Protein AF-A0AAJ5S7K5-F1 (afdb_monomer_lite)

Secondary structure (DSSP, 8-state):
---PPPTTTT-S---HHHHHHHHHHHHHHHHHHHHHHHHHHHHTT-TTHHHHHHHHHHHHHHHHHHHHHHHHHH--HHHHHHHHHHHT----HHHHHHHHH--

Structure (mmCIF, N/CA/C/O backbone):
data_AF-A0AAJ5S7K5-F1
#
_entry.id   AF-A0AAJ5S7K5-F1
#
loop_
_atom_site.group_PDB
_atom_site.id
_atom_site.type_symbol
_atom_site.label_atom_id
_atom_site.label_alt_id
_atom_site.label_comp_id
_atom_site.label_asym_id
_atom_site.label_entity_id
_atom_site.label_seq_id
_atom_site.pdbx_PDB_ins_code
_atom_site.Cartn_x
_atom_site.Cartn_y
_atom_site.Cartn_z
_atom_site.occupancy
_atom_site.B_iso_or_equiv
_atom_site.auth_seq_id
_atom_site.auth_comp_id
_atom_site.auth_asym_id
_atom_site.auth_atom_id
_atom_site.pdbx_PDB_model_num
ATOM 1 N N . MET A 1 1 ? 7.238 26.285 -5.645 1.00 32.16 1 MET A N 1
ATOM 2 C CA . MET A 1 1 ? 6.708 24.925 -5.886 1.00 32.16 1 MET A CA 1
ATOM 3 C C . MET A 1 1 ? 7.884 23.955 -5.876 1.00 32.16 1 MET A C 1
ATOM 5 O O . MET A 1 1 ? 8.532 23.798 -6.901 1.00 32.16 1 MET A O 1
ATOM 9 N N . ASN A 1 2 ? 8.212 23.370 -4.720 1.00 30.58 2 ASN A N 1
ATOM 10 C CA . ASN A 1 2 ? 9.253 22.343 -4.634 1.00 30.58 2 ASN A CA 1
ATOM 11 C C . ASN A 1 2 ? 8.645 21.010 -5.074 1.00 30.58 2 ASN A C 1
ATOM 13 O O . ASN A 1 2 ? 7.974 20.350 -4.288 1.00 30.58 2 ASN A O 1
ATOM 17 N N . LYS A 1 3 ? 8.847 20.635 -6.341 1.00 37.97 3 LYS A N 1
ATOM 18 C CA . LYS A 1 3 ? 8.697 19.239 -6.752 1.00 37.97 3 LYS A CA 1
ATOM 19 C C . LYS A 1 3 ? 9.847 18.474 -6.108 1.00 37.97 3 LYS A C 1
ATOM 21 O O . LYS A 1 3 ? 11.000 18.699 -6.470 1.00 37.97 3 LYS A O 1
ATOM 26 N N . THR A 1 4 ? 9.538 17.631 -5.128 1.00 45.19 4 THR A N 1
ATOM 27 C CA . THR A 1 4 ? 10.477 16.629 -4.621 1.00 45.19 4 THR A CA 1
ATOM 28 C C . THR A 1 4 ? 11.025 15.871 -5.833 1.00 45.19 4 THR A C 1
ATOM 30 O O . THR A 1 4 ? 10.222 15.427 -6.658 1.00 45.19 4 THR A O 1
ATOM 33 N N . PRO A 1 5 ? 12.352 15.795 -6.027 1.00 46.31 5 PRO A N 1
ATOM 34 C CA . PRO A 1 5 ? 12.905 15.065 -7.156 1.00 46.31 5 PRO A CA 1
ATOM 35 C C . PRO A 1 5 ? 12.413 13.620 -7.077 1.00 46.31 5 PRO A C 1
ATOM 37 O O . PRO A 1 5 ? 12.530 12.992 -6.024 1.00 46.31 5 PRO A O 1
ATOM 40 N N . ALA A 1 6 ? 11.828 13.126 -8.172 1.00 51.88 6 ALA A N 1
ATOM 41 C CA . ALA A 1 6 ? 11.410 11.736 -8.279 1.00 51.88 6 ALA A CA 1
ATOM 42 C C . ALA A 1 6 ? 12.601 10.851 -7.897 1.00 51.88 6 ALA A C 1
ATOM 44 O O . ALA A 1 6 ? 13.699 11.004 -8.443 1.00 51.88 6 ALA A O 1
ATOM 45 N N . ILE A 1 7 ? 12.400 9.955 -6.931 1.00 55.00 7 ILE A N 1
ATOM 46 C CA . ILE A 1 7 ? 13.475 9.1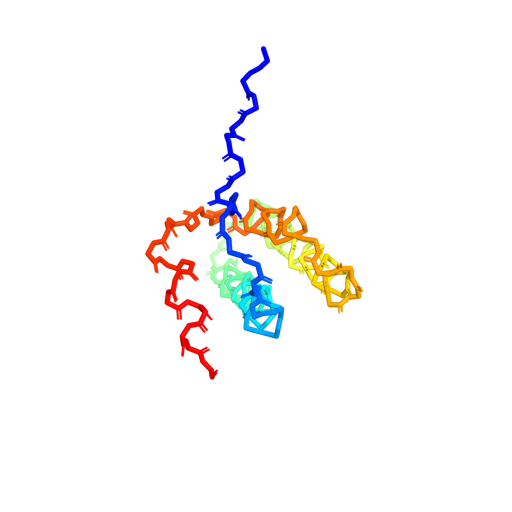51 -6.330 1.00 55.00 7 ILE A CA 1
ATOM 47 C C . ILE A 1 7 ? 14.140 8.238 -7.390 1.00 55.00 7 ILE A C 1
ATOM 49 O O . ILE A 1 7 ? 15.289 7.828 -7.231 1.00 55.00 7 ILE A O 1
ATOM 53 N N . ASN A 1 8 ? 13.462 8.022 -8.523 1.00 51.28 8 ASN A N 1
ATOM 54 C CA . ASN A 1 8 ? 13.732 6.984 -9.518 1.00 51.28 8 ASN A CA 1
ATOM 55 C C . ASN A 1 8 ? 14.397 7.447 -10.830 1.00 51.28 8 ASN A C 1
ATOM 57 O O . ASN A 1 8 ? 14.332 6.734 -11.825 1.00 51.28 8 ASN A O 1
ATOM 61 N N . ALA A 1 9 ? 15.059 8.605 -10.870 1.00 46.44 9 ALA A N 1
ATOM 62 C CA . ALA A 1 9 ? 15.520 9.227 -12.121 1.00 46.44 9 ALA A CA 1
ATOM 63 C C . ALA A 1 9 ? 16.598 8.475 -12.957 1.00 46.44 9 ALA A C 1
ATOM 65 O O . ALA A 1 9 ? 17.064 9.042 -13.942 1.00 46.44 9 ALA A O 1
ATOM 66 N N . THR A 1 10 ? 17.029 7.248 -12.620 1.00 46.91 10 THR A N 1
ATOM 67 C CA . THR A 1 10 ? 18.237 6.651 -13.241 1.00 46.91 10 THR A CA 1
ATOM 68 C C . THR A 1 10 ? 18.272 5.133 -13.493 1.00 46.91 10 THR A C 1
ATOM 70 O O . THR A 1 10 ? 19.329 4.651 -13.891 1.00 46.91 10 THR A O 1
ATOM 73 N N . SER A 1 11 ? 17.187 4.357 -13.355 1.00 44.34 11 SER A N 1
ATOM 74 C CA . SER A 1 11 ? 17.221 2.918 -13.711 1.00 44.34 11 SER A CA 1
ATOM 75 C C . SER A 1 11 ? 16.284 2.595 -14.872 1.00 44.34 11 SER A C 1
ATOM 77 O O . SER A 1 11 ? 15.071 2.637 -14.732 1.00 44.34 11 SER A O 1
ATOM 79 N N . THR A 1 12 ? 16.839 2.247 -16.033 1.00 51.03 12 THR A N 1
ATOM 80 C CA . THR A 1 12 ? 16.089 1.886 -17.250 1.00 51.03 12 THR A CA 1
ATOM 81 C C . THR A 1 12 ? 15.414 0.510 -17.189 1.00 51.03 12 THR A C 1
ATOM 83 O O . THR A 1 12 ? 14.751 0.128 -18.148 1.00 51.03 12 THR A O 1
ATOM 86 N N . THR A 1 13 ? 15.535 -0.231 -16.078 1.00 55.22 13 THR A N 1
ATOM 87 C CA . THR A 1 13 ? 14.842 -1.517 -15.885 1.00 55.22 13 THR A CA 1
ATOM 88 C C . THR A 1 13 ? 14.245 -1.577 -14.480 1.00 55.22 13 THR A C 1
ATOM 90 O O . THR A 1 13 ? 14.857 -2.078 -13.539 1.00 55.22 13 THR A O 1
ATOM 93 N N . HIS A 1 14 ? 13.050 -1.018 -14.308 1.00 65.06 14 HIS A N 1
ATOM 94 C CA . HIS A 1 14 ? 12.285 -1.210 -13.080 1.00 65.06 14 HIS A CA 1
ATOM 95 C C . HIS A 1 14 ? 11.708 -2.629 -13.085 1.00 65.06 14 HIS A C 1
ATOM 97 O O . HIS A 1 14 ? 11.023 -3.013 -14.034 1.00 65.06 14 HIS A O 1
ATOM 103 N N . ASN A 1 15 ? 11.973 -3.418 -12.040 1.00 79.62 15 ASN A N 1
ATOM 104 C CA . ASN A 1 15 ? 11.300 -4.700 -11.844 1.00 79.62 15 ASN A CA 1
ATOM 105 C C . ASN A 1 15 ? 9.842 -4.420 -11.446 1.00 79.62 15 ASN A C 1
ATOM 107 O O . ASN A 1 15 ? 9.499 -4.375 -10.266 1.00 79.62 15 ASN A O 1
ATOM 111 N N . VAL A 1 16 ? 8.996 -4.155 -12.448 1.00 83.94 16 VAL A N 1
ATOM 112 C CA . VAL A 1 16 ? 7.572 -3.824 -12.271 1.00 83.94 16 VAL A CA 1
ATOM 113 C C . VAL A 1 16 ? 6.872 -4.898 -11.438 1.00 83.94 16 VAL A C 1
ATOM 115 O O . VAL A 1 16 ? 6.028 -4.571 -10.612 1.00 83.94 16 VAL A O 1
ATOM 118 N N . ALA A 1 17 ? 7.259 -6.167 -11.587 1.00 85.44 17 ALA A N 1
ATOM 119 C CA . ALA A 1 17 ? 6.704 -7.253 -10.789 1.00 85.44 17 ALA A CA 1
ATOM 120 C C . ALA A 1 17 ? 7.052 -7.114 -9.296 1.00 85.44 17 ALA A C 1
ATOM 122 O O . ALA A 1 17 ? 6.152 -7.212 -8.465 1.00 85.44 17 ALA A O 1
ATOM 123 N N . ALA A 1 18 ? 8.312 -6.828 -8.955 1.00 85.94 18 ALA A N 1
ATOM 124 C CA . ALA A 1 18 ? 8.735 -6.654 -7.563 1.00 85.94 18 ALA A CA 1
ATOM 125 C C . ALA A 1 18 ? 8.109 -5.412 -6.908 1.00 85.94 18 ALA A C 1
ATOM 127 O O . ALA A 1 18 ? 7.629 -5.476 -5.777 1.00 85.94 18 ALA A O 1
ATOM 128 N N . TYR A 1 19 ? 8.038 -4.288 -7.629 1.00 89.19 19 TYR A N 1
ATOM 129 C CA . TYR A 1 19 ? 7.369 -3.088 -7.121 1.00 89.19 19 TYR A CA 1
ATOM 130 C C . TYR A 1 19 ? 5.861 -3.299 -6.950 1.00 89.19 19 TYR A C 1
ATOM 132 O O . TYR A 1 19 ? 5.307 -2.891 -5.932 1.00 89.19 19 TYR A O 1
ATOM 140 N N . ALA A 1 20 ? 5.200 -3.980 -7.892 1.00 90.12 20 ALA A N 1
ATOM 141 C CA . ALA A 1 20 ? 3.780 -4.296 -7.773 1.00 90.12 20 ALA A CA 1
ATOM 142 C C . ALA A 1 20 ? 3.505 -5.232 -6.586 1.00 90.12 20 ALA A C 1
ATOM 144 O O . ALA A 1 20 ? 2.571 -4.977 -5.830 1.00 90.12 20 ALA A O 1
ATOM 145 N N . ALA A 1 21 ? 4.340 -6.259 -6.389 1.00 90.50 21 ALA A N 1
ATOM 146 C CA . ALA A 1 21 ? 4.246 -7.156 -5.238 1.00 90.50 21 ALA A CA 1
ATOM 147 C C . ALA A 1 21 ? 4.409 -6.392 -3.915 1.00 90.50 21 ALA A C 1
ATOM 149 O O . ALA A 1 21 ? 3.598 -6.549 -3.007 1.00 90.50 21 ALA A O 1
ATOM 150 N N . CYS A 1 22 ? 5.382 -5.479 -3.838 1.00 91.25 22 CYS A N 1
ATOM 151 C CA . CYS A 1 22 ? 5.548 -4.601 -2.681 1.00 91.25 22 CYS A CA 1
ATOM 152 C C . CYS A 1 22 ? 4.298 -3.737 -2.425 1.00 91.25 22 CYS A C 1
ATOM 154 O O . CYS A 1 22 ? 3.836 -3.634 -1.290 1.00 91.25 22 CYS A O 1
ATOM 156 N N 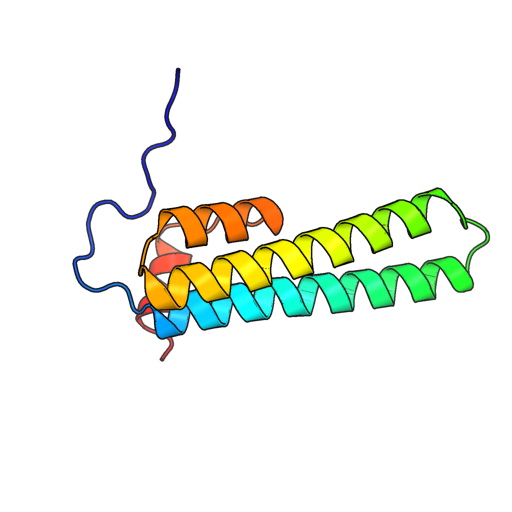. MET A 1 23 ? 3.696 -3.152 -3.466 1.00 93.00 23 MET A N 1
ATOM 157 C CA . MET A 1 23 ? 2.456 -2.379 -3.313 1.00 93.00 23 MET A CA 1
ATOM 158 C C . MET A 1 23 ? 1.281 -3.246 -2.831 1.00 93.00 23 MET A C 1
ATOM 160 O O . MET A 1 23 ? 0.472 -2.781 -2.025 1.00 93.00 23 MET A O 1
ATOM 164 N N . ASP A 1 24 ? 1.173 -4.499 -3.286 1.00 93.06 24 ASP A N 1
ATOM 165 C CA . ASP A 1 24 ? 0.166 -5.435 -2.772 1.00 93.06 24 ASP A CA 1
ATOM 166 C C . ASP A 1 24 ? 0.381 -5.725 -1.282 1.00 93.06 24 ASP A C 1
ATOM 168 O O . ASP A 1 24 ? -0.576 -5.681 -0.506 1.00 93.06 24 ASP A O 1
ATOM 172 N N . GLU A 1 25 ? 1.626 -5.975 -0.869 1.00 93.38 25 GLU A N 1
ATOM 173 C CA . GLU A 1 25 ? 1.983 -6.220 0.531 1.00 93.38 25 GLU A CA 1
ATOM 174 C C . GLU A 1 25 ? 1.634 -5.025 1.425 1.00 93.38 25 GLU A C 1
ATOM 176 O O . GLU A 1 25 ? 1.054 -5.217 2.495 1.00 93.38 25 GLU A O 1
ATOM 181 N N . LEU A 1 26 ? 1.881 -3.789 0.972 1.00 93.00 26 LEU A N 1
ATOM 182 C CA . LEU A 1 26 ? 1.468 -2.579 1.695 1.00 93.00 26 LEU A CA 1
ATOM 183 C C . LEU A 1 26 ? -0.050 -2.540 1.914 1.00 93.00 26 LEU A C 1
ATOM 185 O O . LEU A 1 26 ? -0.520 -2.213 3.007 1.00 93.00 26 LEU A O 1
ATOM 189 N N . ALA A 1 27 ? -0.835 -2.894 0.892 1.00 93.75 27 ALA A N 1
ATOM 190 C CA . ALA A 1 27 ? -2.288 -2.948 1.013 1.00 93.75 27 ALA A CA 1
ATOM 191 C C . ALA A 1 27 ? -2.754 -4.072 1.952 1.00 93.75 27 ALA A C 1
ATOM 193 O O . ALA A 1 27 ? -3.731 -3.887 2.680 1.00 93.75 27 ALA A O 1
ATOM 194 N N . VAL A 1 28 ? -2.090 -5.232 1.943 1.00 94.69 28 VAL A N 1
ATOM 195 C CA . VAL A 1 28 ? -2.385 -6.349 2.857 1.00 94.69 28 VAL A CA 1
ATOM 196 C C . VAL A 1 28 ? -2.108 -5.941 4.303 1.00 94.69 28 VAL A C 1
ATOM 198 O O . VAL A 1 28 ? -3.026 -5.974 5.121 1.00 94.69 28 VAL A O 1
ATOM 201 N N . GLN A 1 29 ? -0.899 -5.454 4.593 1.00 92.56 29 GLN A N 1
ATOM 202 C CA . GLN A 1 29 ? -0.498 -5.026 5.937 1.00 92.56 29 GLN A CA 1
ATOM 203 C C . GLN A 1 29 ? -1.416 -3.936 6.494 1.00 92.56 29 GLN A C 1
ATOM 205 O O . GLN A 1 29 ? -1.722 -3.915 7.688 1.00 92.56 29 GLN A O 1
ATOM 210 N N . MET A 1 30 ? -1.896 -3.034 5.635 1.00 92.88 30 MET A N 1
ATOM 211 C CA . MET A 1 30 ? -2.840 -2.001 6.040 1.00 92.88 30 MET A CA 1
ATOM 212 C C . MET A 1 30 ? -4.194 -2.578 6.479 1.00 92.88 30 MET A C 1
ATOM 214 O O . MET A 1 30 ? -4.730 -2.135 7.495 1.00 92.88 30 MET A O 1
ATOM 218 N N . VAL A 1 31 ? -4.735 -3.574 5.770 1.00 92.81 31 VAL A N 1
ATOM 219 C CA . VAL A 1 31 ? -5.991 -4.245 6.162 1.00 92.81 31 VAL A CA 1
ATOM 220 C C . VAL A 1 31 ? -5.800 -5.069 7.434 1.00 92.81 31 VAL A C 1
ATOM 222 O O . VAL A 1 31 ? -6.633 -5.003 8.334 1.00 92.81 31 VAL A O 1
ATOM 225 N N . GLU A 1 32 ? -4.694 -5.801 7.554 1.00 93.44 32 GLU A N 1
ATOM 226 C CA . GLU A 1 32 ? -4.376 -6.589 8.755 1.00 93.44 32 GLU A CA 1
ATOM 227 C C . GLU A 1 32 ? -4.230 -5.699 9.998 1.00 93.44 32 GLU A C 1
ATOM 229 O O . GLU A 1 32 ? -4.764 -5.998 11.072 1.00 93.44 32 GLU A O 1
ATOM 234 N N . SER A 1 33 ? -3.578 -4.545 9.836 1.00 90.00 33 SER A N 1
ATOM 235 C CA . SER A 1 33 ? -3.441 -3.547 10.900 1.00 90.00 33 SER A CA 1
ATOM 236 C C . SER A 1 33 ? -4.794 -2.937 11.280 1.00 90.00 33 SER A C 1
ATOM 238 O O . SER A 1 33 ? -5.062 -2.717 12.462 1.00 90.00 33 SER A O 1
ATOM 240 N N . ALA A 1 34 ? -5.675 -2.699 10.302 1.00 89.94 34 ALA A N 1
ATOM 241 C CA . ALA A 1 34 ? -7.039 -2.229 10.541 1.00 89.94 34 ALA A CA 1
ATOM 242 C C . ALA A 1 34 ? -7.874 -3.277 11.301 1.00 89.94 34 ALA A C 1
ATOM 244 O O . ALA A 1 34 ? -8.596 -2.929 12.236 1.00 89.94 34 ALA A O 1
ATOM 245 N N . GLY A 1 35 ? -7.728 -4.562 10.961 1.00 88.88 35 GLY A N 1
ATOM 246 C CA . GLY A 1 35 ? -8.359 -5.678 11.669 1.00 88.88 35 GLY A CA 1
ATOM 247 C C . GLY A 1 35 ? -7.920 -5.762 13.131 1.00 88.88 35 GLY A C 1
ATOM 248 O O . GLY A 1 35 ? -8.766 -5.749 14.025 1.00 88.88 35 GLY A O 1
ATOM 249 N N . THR A 1 36 ? -6.608 -5.725 13.378 1.00 89.06 36 THR A N 1
ATOM 250 C CA . THR A 1 36 ? -6.031 -5.712 14.736 1.00 89.06 36 THR A CA 1
ATOM 251 C C . THR A 1 36 ? -6.547 -4.523 15.551 1.00 89.06 36 THR A C 1
ATOM 253 O O . THR A 1 36 ? -6.959 -4.662 16.705 1.00 89.06 36 THR A O 1
ATOM 256 N N . LEU A 1 37 ? -6.582 -3.335 14.938 1.00 87.19 37 LEU A N 1
ATOM 257 C CA . LEU A 1 37 ? -7.092 -2.131 15.581 1.00 87.19 37 LEU A CA 1
ATOM 258 C C . LEU A 1 37 ? -8.587 -2.267 15.918 1.00 87.19 37 LEU A C 1
ATOM 260 O O . LEU A 1 37 ? -8.996 -1.932 17.031 1.00 87.19 37 LEU A O 1
ATOM 264 N N . ARG A 1 38 ? -9.398 -2.815 15.005 1.00 86.69 38 ARG A N 1
ATOM 265 C CA . ARG A 1 38 ? -10.824 -3.082 15.239 1.00 86.69 38 ARG A CA 1
ATOM 266 C C . ARG A 1 38 ? -11.040 -4.049 16.402 1.00 86.69 38 ARG A C 1
ATOM 268 O O . ARG A 1 38 ? -11.881 -3.783 17.255 1.00 86.69 38 ARG A O 1
ATOM 275 N N . GLU A 1 39 ? -10.280 -5.138 16.464 1.00 85.50 39 GLU A N 1
ATOM 276 C CA . GLU A 1 39 ? -10.352 -6.115 17.557 1.00 85.50 39 GLU A CA 1
ATOM 277 C C . GLU A 1 39 ? -9.999 -5.480 18.909 1.00 85.50 39 GLU A C 1
ATOM 279 O O . GLU A 1 39 ? -10.729 -5.653 19.888 1.00 85.50 39 GLU A O 1
ATOM 284 N N . SER A 1 40 ? -8.947 -4.655 18.950 1.00 79.19 40 SER A N 1
ATOM 285 C CA . SER A 1 40 ? -8.560 -3.915 20.160 1.00 79.19 40 SER A CA 1
ATOM 286 C C . SER A 1 40 ? -9.611 -2.886 20.612 1.00 79.19 40 SER A C 1
ATOM 288 O O . SER A 1 40 ? -9.762 -2.615 21.802 1.00 79.19 40 SER A O 1
ATOM 290 N N . ALA A 1 41 ? -10.389 -2.341 19.675 1.00 75.75 41 ALA A N 1
ATOM 291 C CA . ALA A 1 41 ? -11.484 -1.411 19.944 1.00 75.75 41 ALA A CA 1
ATOM 292 C C . ALA A 1 41 ? -12.794 -2.093 20.329 1.00 75.75 41 ALA A C 1
ATOM 294 O O . ALA A 1 41 ? -13.664 -1.467 20.915 1.00 75.75 41 ALA A O 1
ATOM 295 N N . MET A 1 42 ? -12.981 -3.363 19.978 1.00 70.81 42 MET A N 1
ATOM 296 C CA . MET A 1 42 ? -14.109 -4.139 20.489 1.00 70.81 42 MET A CA 1
ATOM 297 C C . MET A 1 42 ? -13.863 -4.571 21.936 1.00 70.81 42 MET A C 1
ATOM 299 O O . MET A 1 42 ? -14.816 -4.712 22.700 1.00 70.81 42 MET A O 1
ATOM 303 N N . SER A 1 43 ? -12.597 -4.739 22.331 1.00 67.50 43 SER A N 1
ATOM 304 C CA . SER A 1 43 ? -12.226 -5.038 23.717 1.00 67.50 43 SER A CA 1
ATOM 305 C C . SER A 1 43 ? -12.171 -3.801 24.627 1.00 67.50 43 SER A C 1
ATOM 307 O O . SER A 1 43 ? -12.229 -3.948 25.847 1.00 67.50 43 SER A O 1
ATOM 309 N N . THR A 1 44 ? -12.118 -2.583 24.071 1.00 58.62 44 THR A N 1
ATOM 310 C CA . THR A 1 44 ? -12.057 -1.315 24.822 1.00 58.62 44 THR A CA 1
ATOM 311 C C . THR A 1 44 ? -13.170 -0.353 24.390 1.00 58.62 44 THR A C 1
ATOM 313 O O . THR A 1 44 ? -13.417 -0.177 23.211 1.00 58.62 44 THR A O 1
ATOM 316 N N . VAL A 1 45 ? -13.882 0.300 25.316 1.00 58.75 45 VAL A N 1
ATOM 317 C CA . VAL A 1 45 ? -15.055 1.159 25.012 1.00 58.75 45 VAL A CA 1
ATOM 318 C C . VAL A 1 45 ? -14.639 2.493 24.342 1.00 58.75 45 VAL A C 1
ATOM 320 O O . VAL A 1 45 ? -14.775 3.563 24.924 1.00 58.75 45 VAL A O 1
ATOM 323 N N . ALA A 1 46 ? -14.098 2.452 23.121 1.00 61.06 46 ALA A N 1
ATOM 324 C CA . ALA A 1 46 ? -13.563 3.598 22.367 1.00 61.06 46 ALA A CA 1
ATOM 325 C C . ALA A 1 46 ? -14.177 3.711 20.946 1.00 61.06 46 ALA A C 1
ATOM 327 O O . ALA A 1 46 ? -13.526 4.106 19.976 1.00 61.06 46 ALA A O 1
ATOM 328 N N . GLY A 1 47 ? -15.462 3.354 20.827 1.00 61.62 47 GLY A N 1
ATOM 329 C CA . GLY A 1 47 ? -16.103 2.846 19.604 1.00 61.62 47 GLY A CA 1
ATOM 330 C C . GLY A 1 47 ? -16.222 3.741 18.360 1.00 61.62 47 GLY A C 1
ATOM 331 O O . GLY A 1 47 ? -16.491 3.199 17.294 1.00 61.62 47 GLY A O 1
ATOM 332 N N . ASN A 1 48 ? -15.993 5.061 18.416 1.00 70.38 48 ASN A N 1
ATOM 333 C CA . ASN A 1 48 ? -16.228 5.930 17.242 1.00 70.38 48 ASN A CA 1
ATOM 334 C C . ASN A 1 48 ? -14.952 6.376 16.505 1.00 70.38 48 ASN A C 1
ATOM 336 O O . ASN A 1 48 ? -14.902 6.303 15.278 1.00 70.38 48 ASN A O 1
ATOM 340 N N . ALA A 1 49 ? -13.905 6.805 17.215 1.00 75.25 49 ALA A N 1
ATOM 341 C CA . ALA A 1 49 ? -12.663 7.268 16.577 1.00 75.25 49 ALA A CA 1
ATOM 342 C C . ALA A 1 49 ? -11.870 6.114 15.938 1.00 75.25 49 ALA A C 1
ATOM 344 O O . ALA A 1 49 ? -11.236 6.271 14.890 1.00 75.25 49 ALA A O 1
ATOM 345 N N . ILE A 1 50 ? -11.948 4.926 16.544 1.00 81.75 50 ILE A N 1
ATOM 346 C CA . ILE A 1 50 ? -11.265 3.748 16.020 1.00 81.75 50 ILE A CA 1
ATOM 347 C C . ILE A 1 50 ? -11.962 3.239 14.754 1.00 81.75 50 ILE A C 1
ATOM 349 O O . ILE A 1 50 ? -11.286 2.951 13.771 1.00 81.75 50 ILE A O 1
ATOM 353 N N . LEU A 1 51 ? -13.298 3.235 14.713 1.00 82.25 51 LEU A N 1
ATOM 354 C CA . LEU A 1 51 ? -14.045 2.835 13.518 1.00 82.25 51 LEU A CA 1
ATOM 355 C C . LEU A 1 51 ? -13.713 3.722 12.305 1.00 82.25 51 LEU A C 1
ATOM 357 O O . LEU A 1 51 ? -13.527 3.214 11.200 1.00 82.25 51 LEU A O 1
ATOM 361 N N . GLN A 1 52 ? -13.580 5.037 12.512 1.00 85.62 52 GLN A N 1
ATOM 362 C CA . GLN A 1 52 ? -13.158 5.966 11.457 1.00 85.62 52 GLN A CA 1
ATOM 363 C C . GLN A 1 52 ? -11.731 5.680 10.975 1.00 85.62 52 GLN A C 1
ATOM 365 O O . GLN A 1 52 ? -11.474 5.683 9.770 1.00 85.62 52 GLN A O 1
ATOM 370 N N . THR A 1 53 ? -10.815 5.386 11.900 1.00 88.19 53 THR A N 1
ATOM 371 C CA . THR A 1 53 ? -9.433 5.015 11.566 1.00 88.19 53 THR A CA 1
ATOM 372 C C . THR A 1 53 ? -9.383 3.721 10.750 1.00 88.19 53 THR A C 1
ATOM 374 O O . THR A 1 53 ? -8.761 3.702 9.691 1.00 88.19 53 THR A O 1
ATOM 377 N N . VAL A 1 54 ? -10.095 2.677 11.186 1.00 88.56 54 VAL A N 1
ATOM 378 C CA . VAL A 1 54 ? -10.206 1.386 10.481 1.00 88.56 54 VAL A CA 1
ATOM 379 C C . VAL A 1 54 ? -10.763 1.584 9.072 1.00 88.56 54 VAL A C 1
ATOM 381 O O . VAL A 1 54 ? -10.139 1.161 8.104 1.00 88.56 54 VAL A O 1
ATOM 384 N N . THR A 1 55 ? -11.868 2.323 8.937 1.00 90.31 55 THR A N 1
ATOM 385 C CA . THR A 1 55 ? -12.490 2.609 7.631 1.00 90.31 55 THR A CA 1
ATOM 386 C C . THR A 1 55 ? -11.526 3.349 6.697 1.00 90.31 55 THR A C 1
ATOM 388 O O . THR A 1 55 ? -11.424 3.035 5.513 1.00 90.31 55 THR A O 1
ATOM 391 N N . SER A 1 56 ? -10.775 4.323 7.222 1.00 91.00 56 SER A N 1
ATOM 392 C CA . SER A 1 56 ? -9.763 5.058 6.454 1.00 91.00 56 SER A CA 1
ATOM 393 C C . SER A 1 56 ? -8.596 4.165 6.014 1.00 91.00 56 SER A C 1
ATOM 395 O O . SER A 1 56 ? -8.062 4.328 4.917 1.00 91.00 56 SER A O 1
ATOM 397 N N . MET A 1 57 ? -8.188 3.200 6.842 1.00 92.44 57 MET A N 1
ATOM 398 C CA . MET A 1 57 ? -7.161 2.215 6.484 1.00 92.44 57 MET A CA 1
ATOM 399 C C . MET A 1 57 ? -7.650 1.267 5.383 1.00 92.44 57 MET A C 1
ATOM 401 O O . MET A 1 57 ? -6.952 1.089 4.390 1.00 92.44 57 MET A O 1
ATOM 405 N N . GLU A 1 58 ? -8.863 0.726 5.494 1.00 93.56 58 GLU A N 1
ATOM 406 C CA . GLU A 1 58 ? -9.452 -0.137 4.459 1.00 93.56 58 GLU A CA 1
ATOM 407 C C . GLU A 1 58 ? -9.625 0.604 3.123 1.00 93.56 58 GLU A C 1
ATOM 409 O O . GLU A 1 58 ? -9.301 0.066 2.060 1.00 93.56 58 GLU A O 1
ATOM 414 N N . LEU A 1 59 ? -10.059 1.870 3.166 1.00 95.25 59 LEU A N 1
ATOM 415 C CA . LEU A 1 59 ? -10.183 2.709 1.975 1.00 95.25 59 LEU A CA 1
ATOM 416 C C . LEU A 1 59 ? -8.828 2.931 1.292 1.00 95.25 59 LEU A C 1
ATOM 418 O O . LEU A 1 59 ? -8.713 2.746 0.080 1.00 95.25 59 LEU A O 1
ATOM 422 N N . ARG A 1 60 ? -7.794 3.297 2.058 1.00 94.56 60 ARG A N 1
ATOM 423 C CA . ARG A 1 60 ? -6.438 3.489 1.521 1.00 94.56 60 ARG A CA 1
ATOM 424 C C . ARG A 1 60 ? -5.865 2.194 0.955 1.00 94.56 60 ARG A C 1
ATOM 426 O O . ARG A 1 60 ? -5.279 2.225 -0.122 1.00 94.56 60 ARG A O 1
ATOM 433 N N . ALA A 1 61 ? -6.100 1.053 1.602 1.00 95.31 61 ALA A N 1
ATOM 434 C CA . ALA A 1 61 ? -5.701 -0.247 1.068 1.00 95.31 61 ALA A CA 1
ATOM 435 C C . ALA A 1 61 ? -6.378 -0.548 -0.280 1.00 95.31 61 ALA A C 1
ATOM 437 O O . ALA A 1 61 ? -5.721 -1.008 -1.214 1.00 95.31 61 ALA A O 1
ATOM 438 N N . SER A 1 62 ? -7.673 -0.241 -0.422 1.00 95.81 62 SER A N 1
ATOM 439 C CA . SER A 1 62 ? -8.372 -0.371 -1.705 1.00 95.81 62 SER A CA 1
ATOM 440 C C . SER A 1 62 ? -7.800 0.560 -2.777 1.00 95.81 62 SER A C 1
ATOM 442 O O . SER A 1 62 ? -7.675 0.152 -3.930 1.00 95.81 62 SER A O 1
ATOM 444 N N . GLN A 1 63 ? -7.447 1.797 -2.417 1.00 96.19 63 GLN A N 1
ATOM 445 C CA . GLN A 1 63 ? -6.816 2.744 -3.340 1.00 96.19 63 GLN A CA 1
ATOM 446 C C . GLN A 1 63 ? -5.448 2.244 -3.802 1.00 96.19 63 GLN A C 1
ATOM 448 O O . GLN A 1 63 ? -5.187 2.252 -5.002 1.00 96.19 63 GLN A O 1
ATOM 453 N N . ILE A 1 64 ? -4.616 1.746 -2.880 1.00 95.62 64 ILE A N 1
ATOM 454 C CA . ILE A 1 64 ? -3.317 1.151 -3.210 1.00 95.62 64 ILE A CA 1
ATOM 455 C C . ILE A 1 64 ? -3.506 0.012 -4.214 1.00 95.62 64 ILE A C 1
ATOM 457 O O . ILE A 1 64 ? -2.850 0.027 -5.244 1.00 95.62 64 ILE A O 1
ATOM 461 N N . ARG A 1 65 ? -4.456 -0.911 -4.000 1.00 94.62 65 ARG A N 1
ATOM 462 C CA . ARG A 1 65 ? -4.718 -2.023 -4.939 1.00 94.62 65 ARG A CA 1
ATOM 463 C C . ARG A 1 65 ? -5.106 -1.557 -6.344 1.00 94.62 65 ARG A C 1
ATOM 465 O O . ARG A 1 65 ? -4.642 -2.143 -7.321 1.00 94.62 65 ARG A O 1
ATOM 472 N N . ASN A 1 66 ? -5.933 -0.515 -6.452 1.00 95.56 66 ASN A N 1
ATOM 473 C CA . ASN A 1 66 ? -6.304 0.061 -7.749 1.00 95.56 66 ASN A CA 1
ATOM 474 C C . ASN A 1 66 ? -5.083 0.674 -8.447 1.00 95.56 66 ASN A C 1
ATOM 476 O O . ASN A 1 66 ? -4.838 0.393 -9.618 1.00 95.56 66 ASN A O 1
ATOM 480 N N . ILE A 1 67 ? -4.269 1.425 -7.704 1.00 94.56 67 ILE A N 1
ATOM 481 C CA . ILE A 1 67 ? -3.024 2.011 -8.210 1.00 94.56 67 ILE A CA 1
ATOM 482 C C . ILE A 1 67 ? -2.029 0.912 -8.609 1.00 94.56 67 ILE A C 1
ATOM 484 O O . ILE A 1 67 ? -1.367 1.039 -9.634 1.00 94.56 67 ILE A O 1
ATOM 488 N N . THR A 1 68 ? -1.945 -0.201 -7.872 1.00 93.94 68 THR A N 1
ATOM 489 C CA . THR A 1 68 ? -1.119 -1.359 -8.252 1.00 93.94 68 THR A CA 1
ATOM 490 C C . THR A 1 68 ? -1.595 -1.982 -9.558 1.00 93.94 68 THR A C 1
ATOM 492 O O . THR A 1 68 ? -0.777 -2.360 -10.395 1.00 93.94 68 THR A O 1
ATOM 495 N N . ALA A 1 69 ? -2.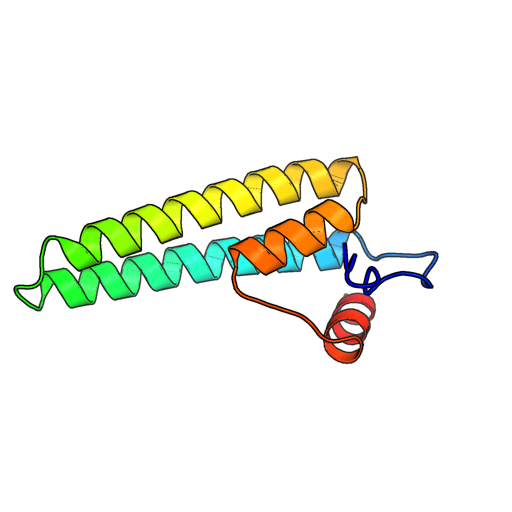910 -2.099 -9.766 1.00 92.56 69 ALA A N 1
ATOM 496 C CA . ALA A 1 69 ? -3.453 -2.603 -11.024 1.00 92.56 69 ALA A CA 1
ATOM 497 C C . ALA A 1 69 ? -3.077 -1.695 -12.204 1.00 92.56 69 ALA A C 1
ATOM 499 O O . ALA A 1 69 ? -2.632 -2.197 -13.232 1.00 92.56 69 ALA A O 1
ATOM 500 N N . GLU A 1 70 ? -3.178 -0.376 -12.032 1.00 90.94 70 GLU A N 1
ATOM 501 C CA . GLU A 1 70 ? -2.735 0.605 -13.029 1.00 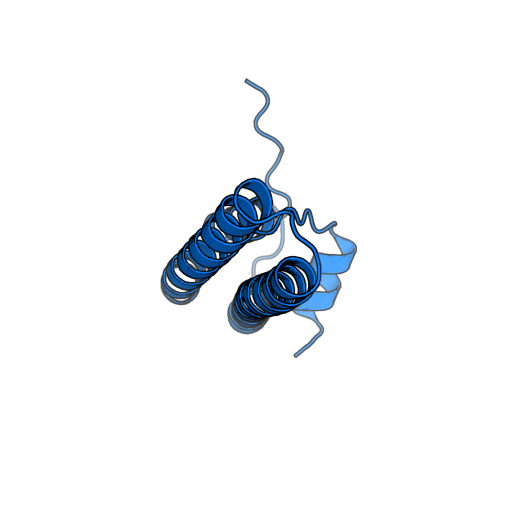90.94 70 GLU A CA 1
ATOM 502 C C . GLU A 1 70 ? -1.219 0.535 -13.264 1.00 90.94 70 GLU A C 1
ATOM 504 O O . GLU A 1 70 ? -0.780 0.489 -14.412 1.00 90.94 70 GLU A O 1
ATOM 509 N N . PHE A 1 71 ? -0.422 0.427 -12.199 1.00 91.56 71 PHE A N 1
ATOM 510 C CA . PHE A 1 71 ? 1.035 0.308 -12.267 1.00 91.56 71 PHE A CA 1
ATOM 511 C C . PHE A 1 71 ? 1.491 -0.930 -13.043 1.00 91.56 71 PHE A C 1
ATOM 513 O O . PHE A 1 71 ? 2.414 -0.845 -13.848 1.00 91.56 71 PHE A O 1
ATOM 520 N N . ARG A 1 72 ? 0.828 -2.081 -12.867 1.00 89.12 72 ARG A N 1
ATOM 521 C CA . ARG A 1 72 ? 1.135 -3.294 -13.648 1.00 89.12 72 ARG A CA 1
ATOM 522 C C . ARG A 1 72 ? 0.918 -3.101 -15.152 1.00 89.12 72 ARG A C 1
ATOM 524 O O . ARG A 1 72 ? 1.542 -3.810 -15.936 1.00 89.12 72 ARG A O 1
ATOM 531 N N . LEU A 1 73 ? 0.035 -2.183 -15.549 1.00 88.38 73 LEU A N 1
ATOM 532 C CA . LEU A 1 73 ? -0.256 -1.877 -16.952 1.00 88.38 73 LEU A CA 1
ATOM 533 C C . LEU A 1 73 ? 0.672 -0.794 -17.513 1.00 88.38 73 LEU A C 1
ATOM 535 O O . LEU A 1 73 ? 1.107 -0.901 -18.657 1.00 88.38 73 LEU A O 1
ATOM 539 N N . SER A 1 74 ? 0.951 0.253 -16.733 1.00 87.81 74 SER A N 1
ATOM 540 C CA . SER A 1 74 ? 1.701 1.430 -17.187 1.00 87.81 74 SER A CA 1
ATOM 541 C C . SER A 1 74 ? 3.206 1.346 -16.927 1.00 87.81 74 SER A C 1
ATOM 543 O O . SER A 1 74 ? 3.985 1.951 -17.660 1.00 87.81 74 SER A O 1
ATOM 545 N N . GLY A 1 75 ? 3.620 0.635 -15.874 1.00 84.12 75 GLY A N 1
ATOM 546 C CA . GLY A 1 75 ? 4.975 0.684 -15.326 1.00 84.12 75 GLY A CA 1
ATOM 547 C C . GLY A 1 75 ? 5.360 2.053 -14.748 1.00 84.12 75 GLY A C 1
ATOM 548 O O . GLY A 1 75 ? 6.543 2.300 -14.519 1.00 84.12 75 GLY A O 1
ATOM 549 N N . ASP A 1 76 ? 4.395 2.959 -14.541 1.00 86.38 76 ASP A N 1
ATOM 550 C CA . ASP A 1 76 ? 4.661 4.333 -14.113 1.00 86.38 76 ASP A CA 1
ATOM 551 C C . ASP A 1 76 ? 5.033 4.395 -12.627 1.00 86.38 76 ASP A C 1
ATOM 553 O O . ASP A 1 76 ? 4.206 4.195 -11.738 1.00 86.38 76 ASP A O 1
ATOM 557 N N . MET A 1 77 ? 6.287 4.735 -12.340 1.00 84.81 77 MET A N 1
ATOM 558 C CA . MET A 1 77 ? 6.772 4.868 -10.967 1.00 84.81 77 MET A CA 1
ATOM 559 C C . MET A 1 77 ? 6.053 5.971 -10.171 1.00 84.81 77 MET A C 1
ATOM 561 O O . MET A 1 77 ? 6.098 5.933 -8.944 1.00 84.81 77 MET A O 1
ATOM 565 N N . ALA A 1 78 ? 5.339 6.904 -10.814 1.00 87.44 78 ALA A N 1
ATOM 566 C CA . ALA A 1 78 ? 4.459 7.833 -10.104 1.00 87.44 78 ALA A CA 1
ATOM 567 C C . ALA A 1 78 ? 3.321 7.101 -9.365 1.00 87.44 78 ALA A C 1
ATOM 569 O O . ALA A 1 78 ? 2.955 7.497 -8.257 1.00 87.44 78 ALA A O 1
ATOM 570 N N . SER A 1 79 ? 2.807 6.002 -9.930 1.00 90.12 79 SER A N 1
ATOM 571 C CA . SER A 1 79 ? 1.828 5.129 -9.271 1.00 90.12 79 SER A CA 1
ATOM 572 C C . SER A 1 79 ? 2.439 4.440 -8.047 1.00 90.12 79 SER A C 1
ATOM 574 O O . SER A 1 79 ? 1.815 4.382 -6.988 1.00 90.12 79 SER A O 1
ATOM 576 N N . PHE A 1 80 ? 3.688 3.975 -8.149 1.00 89.75 80 PHE A N 1
ATOM 577 C CA . PHE A 1 80 ? 4.406 3.405 -7.007 1.00 89.75 80 PHE A CA 1
ATOM 578 C C . PHE A 1 80 ? 4.609 4.441 -5.887 1.00 89.75 80 PHE A C 1
ATOM 580 O O . PHE A 1 80 ? 4.286 4.169 -4.728 1.00 89.75 80 PHE A O 1
ATOM 587 N N . ASP A 1 81 ? 5.059 5.652 -6.226 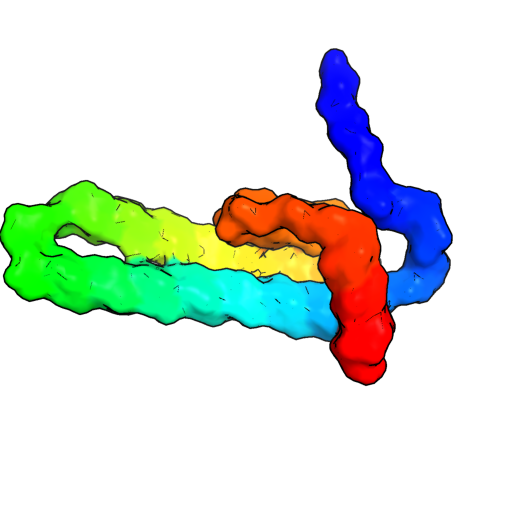1.00 88.44 81 ASP A N 1
ATOM 588 C CA . ASP A 1 81 ? 5.240 6.744 -5.261 1.00 88.44 81 ASP A CA 1
ATOM 589 C C . ASP A 1 81 ? 3.911 7.108 -4.569 1.00 88.44 81 ASP A C 1
ATOM 591 O O . ASP A 1 81 ? 3.871 7.323 -3.354 1.00 88.44 81 ASP A O 1
ATOM 595 N N . GLN A 1 82 ? 2.803 7.125 -5.315 1.00 91.44 82 GLN A N 1
ATOM 596 C CA . GLN A 1 82 ? 1.469 7.384 -4.771 1.00 91.44 82 GLN A CA 1
ATOM 597 C C . GLN A 1 82 ? 1.014 6.285 -3.798 1.00 91.44 82 GLN A C 1
ATOM 599 O O . GLN A 1 82 ? 0.483 6.594 -2.729 1.00 91.44 82 GLN A O 1
ATOM 604 N N . ALA A 1 83 ? 1.239 5.010 -4.130 1.00 91.62 83 ALA A N 1
ATOM 605 C CA . ALA A 1 83 ? 0.932 3.898 -3.232 1.00 91.62 83 ALA A CA 1
ATOM 606 C C . ALA A 1 83 ? 1.746 3.970 -1.931 1.00 91.62 83 ALA A C 1
ATOM 608 O O . ALA A 1 83 ? 1.186 3.792 -0.847 1.00 91.62 83 ALA A O 1
ATOM 609 N N . CYS A 1 84 ? 3.033 4.317 -2.021 1.00 90.81 84 CYS A N 1
ATOM 610 C CA . CYS A 1 84 ? 3.891 4.528 -0.855 1.00 90.81 84 CYS A CA 1
ATOM 611 C C . CYS A 1 84 ? 3.356 5.658 0.041 1.00 90.81 84 CYS A C 1
ATOM 613 O O . CYS A 1 84 ? 3.207 5.477 1.250 1.00 90.81 84 CYS A O 1
ATOM 615 N N . GLN A 1 85 ? 2.966 6.795 -0.544 1.00 91.62 85 GLN A N 1
ATOM 616 C CA . GLN A 1 85 ? 2.384 7.917 0.202 1.00 91.62 85 GLN A CA 1
ATOM 617 C C . GLN A 1 85 ? 1.077 7.544 0.913 1.00 91.62 85 GLN A C 1
ATOM 619 O O . GLN A 1 85 ? 0.895 7.901 2.078 1.00 91.62 85 GLN A O 1
ATOM 624 N N . LEU A 1 86 ? 0.184 6.795 0.257 1.00 92.12 86 LEU A N 1
ATOM 625 C CA . LEU A 1 86 ? -1.049 6.295 0.881 1.00 92.12 86 LEU A CA 1
ATOM 626 C C . LEU A 1 86 ? -0.755 5.344 2.048 1.00 92.12 86 LEU A C 1
ATOM 628 O O . LEU A 1 86 ? -1.442 5.394 3.076 1.00 92.12 86 LEU A O 1
ATOM 632 N N . ALA A 1 87 ? 0.294 4.532 1.906 1.00 88.94 87 ALA A N 1
ATOM 633 C CA . ALA A 1 87 ? 0.807 3.661 2.955 1.00 88.94 87 ALA A CA 1
ATOM 634 C C . ALA A 1 87 ? 1.504 4.417 4.100 1.00 88.94 87 ALA A C 1
ATOM 636 O O . ALA A 1 87 ? 1.738 3.837 5.157 1.00 88.94 87 ALA A O 1
ATOM 637 N N . GLY A 1 88 ? 1.818 5.706 3.926 1.00 88.56 88 GLY A N 1
ATOM 638 C CA . GLY A 1 88 ? 2.661 6.456 4.860 1.00 88.56 88 GLY A CA 1
ATOM 639 C C . GLY A 1 88 ? 4.120 5.987 4.851 1.00 88.56 88 GLY A C 1
ATOM 640 O O . GLY A 1 88 ? 4.852 6.238 5.806 1.00 88.56 88 GLY A O 1
ATOM 641 N N . TRP A 1 89 ? 4.540 5.300 3.788 1.00 87.88 89 TRP A N 1
ATOM 642 C CA . TRP A 1 89 ? 5.891 4.795 3.598 1.00 87.88 89 TRP A CA 1
ATOM 643 C C . TRP A 1 89 ? 6.655 5.686 2.618 1.00 87.88 89 TRP A C 1
ATOM 645 O O . TRP A 1 89 ? 6.120 6.130 1.606 1.00 87.88 89 TRP A O 1
ATOM 655 N N . SER A 1 90 ? 7.920 5.963 2.919 1.00 86.38 90 SER A N 1
ATOM 656 C CA . SER A 1 90 ? 8.800 6.759 2.063 1.00 86.38 90 SER A CA 1
ATOM 657 C C . SER A 1 90 ? 10.114 5.998 1.880 1.00 86.38 90 SER A C 1
ATOM 659 O O . SER A 1 90 ? 11.043 6.224 2.659 1.00 86.38 90 SER A O 1
ATOM 661 N N . PRO A 1 91 ? 10.192 5.067 0.911 1.00 80.31 91 PRO A N 1
ATOM 662 C CA . PRO A 1 91 ? 11.389 4.264 0.702 1.00 80.31 91 PRO A CA 1
ATOM 663 C C . PRO A 1 91 ? 12.585 5.130 0.306 1.00 80.31 91 PRO A C 1
ATOM 665 O O . PRO A 1 91 ? 12.476 6.027 -0.533 1.00 80.31 91 PRO A O 1
ATOM 668 N N . ASP A 1 92 ? 13.746 4.841 0.889 1.00 82.44 92 ASP A N 1
ATOM 669 C CA . ASP A 1 92 ? 15.009 5.405 0.426 1.00 82.44 92 ASP A CA 1
ATOM 670 C C . ASP A 1 92 ? 15.554 4.631 -0.790 1.00 82.44 92 ASP A C 1
ATOM 672 O O . ASP A 1 92 ? 15.026 3.599 -1.212 1.00 82.44 92 ASP A O 1
ATOM 676 N N . ARG A 1 93 ? 16.648 5.128 -1.377 1.00 79.06 93 ARG A N 1
ATOM 677 C CA . ARG A 1 93 ? 17.271 4.482 -2.543 1.00 79.06 93 ARG A CA 1
ATOM 678 C C . ARG A 1 93 ? 17.756 3.062 -2.255 1.00 79.06 93 ARG A C 1
ATOM 680 O O . ARG A 1 93 ? 17.795 2.256 -3.179 1.00 79.06 93 ARG A O 1
ATOM 687 N N . GLN A 1 94 ? 18.147 2.762 -1.019 1.00 78.50 94 GLN A N 1
ATOM 688 C CA . GLN A 1 94 ? 18.640 1.440 -0.652 1.00 78.50 94 GLN A CA 1
ATOM 689 C C . GLN A 1 94 ? 17.485 0.438 -0.596 1.00 78.50 94 GLN A C 1
ATOM 691 O O . GLN A 1 94 ? 17.600 -0.631 -1.185 1.00 78.50 94 GLN A O 1
ATOM 696 N N . ALA A 1 95 ? 16.354 0.808 0.007 1.00 79.06 95 ALA A N 1
ATOM 697 C CA . ALA A 1 95 ? 15.132 0.009 0.004 1.00 79.06 95 ALA A CA 1
ATOM 698 C C . ALA A 1 95 ? 14.648 -0.272 -1.428 1.00 79.06 95 ALA A C 1
ATOM 700 O O . ALA A 1 95 ? 14.317 -1.408 -1.766 1.00 79.06 95 ALA A O 1
ATOM 701 N N . LEU A 1 96 ? 14.688 0.739 -2.302 1.00 79.62 96 LEU A N 1
ATOM 702 C CA . LEU A 1 96 ? 14.333 0.578 -3.714 1.00 79.62 96 LEU A CA 1
ATOM 703 C C . LEU A 1 96 ? 15.303 -0.336 -4.470 1.00 79.62 96 LEU A C 1
ATOM 705 O O . LEU A 1 96 ? 14.858 -1.114 -5.310 1.00 79.62 96 LEU A O 1
ATOM 709 N N . ALA A 1 97 ? 16.605 -0.263 -4.182 1.00 77.75 97 ALA A N 1
ATOM 710 C CA . ALA A 1 97 ? 17.600 -1.158 -4.768 1.00 77.75 97 ALA A CA 1
ATOM 711 C C . ALA A 1 97 ? 17.417 -2.604 -4.280 1.00 77.75 97 ALA A C 1
ATOM 713 O O . ALA A 1 97 ? 17.522 -3.538 -5.071 1.00 77.75 97 ALA A O 1
ATOM 714 N N . SER A 1 98 ? 17.079 -2.800 -3.002 1.00 78.62 98 SER A N 1
ATOM 715 C CA . SER A 1 98 ? 16.751 -4.120 -2.460 1.00 78.62 98 SER A CA 1
ATOM 716 C C . SER A 1 98 ? 15.534 -4.734 -3.148 1.00 78.62 98 SER A C 1
ATOM 718 O O . SER A 1 98 ? 15.580 -5.913 -3.470 1.00 78.62 98 SER A O 1
ATOM 720 N N . LEU A 1 99 ? 14.499 -3.946 -3.456 1.00 79.06 99 LEU A N 1
ATOM 721 C CA . LEU A 1 99 ? 13.336 -4.417 -4.220 1.00 79.06 99 LEU A CA 1
ATOM 722 C C . LEU A 1 99 ? 13.672 -4.810 -5.664 1.00 79.06 99 LEU A C 1
ATOM 724 O O . LEU A 1 99 ? 13.021 -5.679 -6.226 1.00 79.06 99 LEU A O 1
ATOM 728 N N . GLN A 1 100 ? 14.688 -4.197 -6.276 1.00 72.62 100 GLN A N 1
ATOM 729 C CA . GLN A 1 100 ? 15.124 -4.579 -7.625 1.00 72.62 100 GLN A CA 1
ATOM 730 C C . GLN A 1 100 ? 15.848 -5.929 -7.650 1.00 72.62 100 GLN A C 1
ATOM 732 O O . GLN A 1 100 ? 15.770 -6.630 -8.655 1.00 72.62 100 GLN A O 1
ATOM 737 N N . VAL A 1 101 ? 16.559 -6.270 -6.569 1.00 65.50 101 VAL A N 1
ATOM 738 C CA . VAL A 1 101 ? 17.362 -7.501 -6.448 1.00 65.50 101 VAL A CA 1
ATOM 739 C C . VAL A 1 101 ? 16.571 -8.642 -5.802 1.00 65.50 101 VAL A C 1
ATOM 741 O O . VAL A 1 101 ? 16.851 -9.809 -6.062 1.00 65.50 101 VAL A O 1
ATOM 744 N N . ALA A 1 102 ? 15.585 -8.323 -4.964 1.00 54.38 102 ALA A N 1
ATOM 745 C CA . ALA A 1 102 ? 14.685 -9.286 -4.347 1.00 54.38 102 ALA A CA 1
ATOM 746 C C . ALA A 1 102 ? 13.618 -9.744 -5.353 1.00 54.38 102 ALA A C 1
ATOM 748 O O . ALA A 1 102 ? 12.474 -9.317 -5.255 1.00 54.38 102 ALA A O 1
ATOM 749 N N . HIS A 1 103 ? 14.016 -10.559 -6.336 1.00 47.41 103 HIS A N 1
ATOM 750 C CA . HIS A 1 103 ? 13.215 -11.560 -7.064 1.00 47.41 103 HIS A CA 1
ATOM 751 C C . HIS A 1 103 ? 14.013 -12.111 -8.25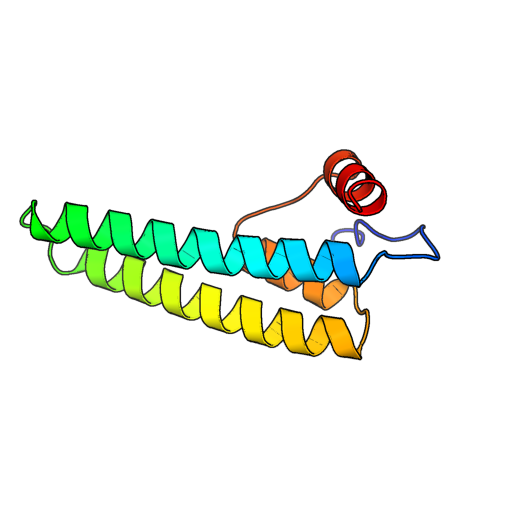0 1.00 47.41 103 HIS A C 1
ATOM 753 O O . HIS A 1 103 ? 14.224 -11.354 -9.225 1.00 47.41 103 HIS A O 1
#

Sequence (103 aa):
MNKTPAINATSTTHNVAAYAACMDELAVQMVESAGTLRESAMSTVAGNAILQTVTSMELRASQIRNITAEFRLSGDMASFDQACQLAGWSPDRQALASLQVAH

Radius of gyration: 15.86 Å; chains: 1; bounding box: 35×36×42 Å

pLDDT: mean 80.04, std 16.48, range [30.58, 96.19]

Organism: NCBI:txid2666183

Foldseek 3Di:
DDDDPQLPPDDPDQPLVLLLVVLLVLLVVLLVVLVVLVVVCVVPVPPDPSVVVSVLSNVLSVVSNVLSVVCSVPVDCVSSVVSCVSSVHDDHPVNSVCSRVVD